Protein 1PYI (pdb70)

Secondary structure (DSSP, 8-state):
-----HHHHHHT------SS--HHHHHTT---EEE-TTT--EEEHHHHHHHHHHHHHHHHHHHHTT------SS-SSTTS----TTT-/-----HHHHHHT------SSS-HHHHHHT----EE-TTT--EE-S-HHHHHHHHHHHHHHHHHHTT----

B-factor: mean 29.54, std 13.74, range [2.02, 67.71]

Sequence (158 aa):
SRTACKRCRLKKIKCDQEFPSCKRCAKLEVPCVSLDPATGKDVPRSYVFFLEDRLAVMMRVLKEYGVDPTKIRGNIPATSDDEPFDLKSRTACKRCRLKKIKCDQEFPSCKRCAKLEVPCVSLDPATGKDVPRSYVFFLEDRLAVMMRVLKEYGVDPT

Structure (mmCIF, N/CA/C/O backbone):
data_1PYI
#
_entry.id   1PYI
#
_cell.length_a   53.800
_cell.length_b   92.600
_cell.length_c   174.700
_cell.angle_alpha   90.00
_cell.angle_beta   90.00
_cell.angle_gamma   90.00
#
_symmetry.space_group_name_H-M   'I 2 2 2'
#
loop_
_entity.id
_entity.type
_entity.pdbx_description
1 polymer "DNA (5'-D(*TP*CP*GP*GP*CP*AP*AP*TP*TP*GP*CP*CP*GP*A)-3')"
2 polymer 'PROTEIN (PYRIMIDINE PATHWAY REGULATOR 1)'
3 non-polymer 'ZINC ION'
4 water water
#
loop_
_atom_site.group_PDB
_atom_site.id
_atom_site.type_symbol
_atom_site.label_atom_id
_atom_site.label_alt_id
_atom_site.label_comp_id
_atom_site.label_asym_id
_atom_site.label_entity_id
_atom_site.label_seq_id
_atom_site.pdbx_PDB_ins_code
_atom_site.Cartn_x
_atom_site.Cartn_y
_atom_site.Cartn_z
_atom_site.occupancy
_atom_site.B_iso_or_equiv
_atom_site.auth_seq_id
_atom_site.auth_comp_id
_atom_site.auth_asym_id
_atom_site.auth_atom_id
_atom_site.pdbx_PDB_model_num
ATOM 569 N N . SER C 2 3 ? 47.195 75.209 120.327 1.00 56.63 30 SER A N 1
ATOM 570 C CA . SER C 2 3 ? 46.108 75.446 119.391 1.00 56.46 30 SER A CA 1
ATOM 571 C C . SER C 2 3 ? 44.834 76.011 120.035 1.00 56.36 30 SER A C 1
ATOM 572 O O . SER C 2 3 ? 44.404 75.462 121.040 1.00 58.46 30 SER A O 1
ATOM 575 N N . ARG C 2 4 ? 44.208 77.081 119.490 1.00 54.69 31 ARG A N 1
ATOM 576 C CA . ARG C 2 4 ? 42.882 77.522 119.961 1.00 53.30 31 ARG A CA 1
ATOM 577 C C . ARG C 2 4 ? 41.857 76.842 119.032 1.00 50.28 31 ARG A C 1
ATOM 578 O O . ARG C 2 4 ? 40.636 77.038 119.103 1.00 49.17 31 ARG A O 1
ATOM 586 N N . THR C 2 5 ? 42.386 75.966 118.169 1.00 45.92 32 THR A N 1
ATOM 587 C CA . THR C 2 5 ? 41.568 75.157 117.282 1.00 43.55 32 THR A CA 1
ATOM 588 C C . THR C 2 5 ? 41.706 73.717 117.703 1.00 38.56 32 THR A C 1
ATOM 589 O O . THR C 2 5 ? 42.778 73.110 117.724 1.00 37.46 32 THR A O 1
ATOM 593 N N . ALA C 2 6 ? 40.581 73.163 117.989 1.00 32.32 33 ALA A N 1
ATOM 594 C CA . ALA C 2 6 ? 40.532 71.808 118.406 1.00 29.11 33 ALA A CA 1
ATOM 595 C C . ALA C 2 6 ? 39.133 71.462 118.033 1.00 28.28 33 ALA A C 1
ATOM 596 O O . ALA C 2 6 ? 38.244 72.154 118.497 1.00 28.27 33 ALA A O 1
ATOM 598 N N . CYS C 2 7 ? 38.966 70.471 117.175 1.00 26.57 34 CYS A N 1
ATOM 599 C CA . CYS C 2 7 ? 37.714 70.047 116.585 1.00 25.83 34 CYS A CA 1
ATOM 600 C C . CYS C 2 7 ? 36.553 69.615 117.476 1.00 25.62 34 CYS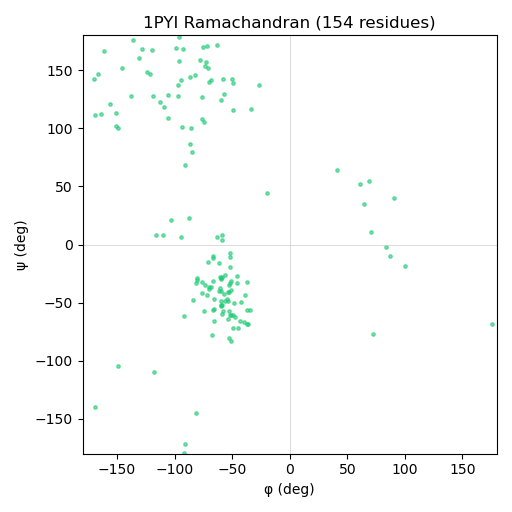 A C 1
ATOM 601 O O . CYS C 2 7 ? 36.716 68.899 118.450 1.00 26.09 34 CYS A O 1
ATOM 604 N N . LYS C 2 8 ? 35.346 69.970 117.069 1.00 25.83 35 LYS A N 1
ATOM 605 C CA . LYS C 2 8 ? 34.162 69.654 117.828 1.00 27.68 35 LYS A CA 1
ATOM 606 C C . LYS C 2 8 ? 34.203 68.315 118.490 1.00 27.60 35 LYS A C 1
ATOM 607 O O . LYS C 2 8 ? 33.683 68.182 119.581 1.00 27.77 35 LYS A O 1
ATOM 613 N N . ARG C 2 9 ? 34.881 67.365 117.854 1.00 29.18 36 ARG A N 1
ATOM 614 C CA . ARG C 2 9 ? 35.012 66.023 118.428 1.00 30.93 36 ARG A CA 1
ATOM 615 C C . ARG C 2 9 ? 35.858 66.115 119.667 1.00 28.97 36 ARG A C 1
ATOM 616 O O . ARG C 2 9 ? 35.422 66.065 120.823 1.00 27.97 36 ARG A O 1
ATOM 624 N N . CYS C 2 10 ? 37.113 66.217 119.332 1.00 26.80 37 CYS A N 1
ATOM 625 C CA . CYS C 2 10 ? 38.135 66.308 120.321 1.00 27.38 37 CYS A CA 1
ATOM 626 C C . CYS C 2 10 ? 37.727 67.069 121.588 1.00 26.56 37 CYS A C 1
ATOM 627 O O . CYS C 2 10 ? 37.803 66.506 122.677 1.00 27.45 37 CYS A O 1
ATOM 630 N N . ARG C 2 11 ? 37.277 68.311 121.473 1.00 25.66 38 ARG A N 1
ATOM 631 C CA . ARG C 2 11 ? 36.898 69.053 122.661 1.00 26.44 38 ARG A CA 1
ATOM 632 C C . ARG C 2 11 ? 35.980 68.167 123.518 1.00 25.29 38 ARG A C 1
ATOM 633 O O . ARG C 2 11 ? 36.244 67.877 124.686 1.00 27.10 38 ARG A O 1
ATOM 641 N N . LEU C 2 12 ? 34.965 67.609 122.878 1.00 21.66 39 LEU A N 1
ATOM 642 C CA . LEU C 2 12 ? 33.985 66.796 123.549 1.00 18.73 39 LEU A CA 1
ATOM 643 C C . LEU C 2 12 ? 34.603 65.705 124.395 1.00 18.40 39 LEU A C 1
ATOM 644 O O . LEU C 2 12 ? 34.425 65.646 125.617 1.00 17.49 39 LEU A O 1
ATOM 649 N N . LYS C 2 13 ? 35.332 64.857 123.683 1.00 18.23 40 LYS A N 1
ATOM 650 C CA . LYS C 2 13 ? 36.071 63.732 124.221 1.00 18.93 40 LYS A CA 1
ATOM 651 C C . LYS C 2 13 ? 37.083 64.269 125.183 1.00 15.30 40 LYS A C 1
ATOM 652 O O . LYS C 2 13 ? 37.577 63.578 126.051 1.00 13.99 40 LYS A O 1
ATOM 658 N N . LYS C 2 14 ? 37.463 65.486 124.888 1.00 11.39 41 LYS A N 1
ATOM 659 C CA . LYS C 2 14 ? 38.490 66.118 125.644 1.00 12.63 41 LYS A CA 1
ATOM 660 C C . LYS C 2 14 ? 39.817 65.440 125.378 1.00 14.27 41 LYS A C 1
ATOM 661 O O . LYS C 2 14 ? 40.438 65.036 126.336 1.00 17.38 41 LYS A O 1
ATOM 667 N N . ILE C 2 15 ? 40.268 65.311 124.132 1.00 15.95 42 ILE A N 1
ATOM 668 C CA . ILE C 2 15 ? 41.503 64.601 123.787 1.00 19.55 42 ILE A CA 1
ATOM 669 C C . ILE C 2 15 ? 42.390 65.494 122.917 1.00 22.21 42 ILE A C 1
ATOM 670 O O . ILE C 2 15 ? 41.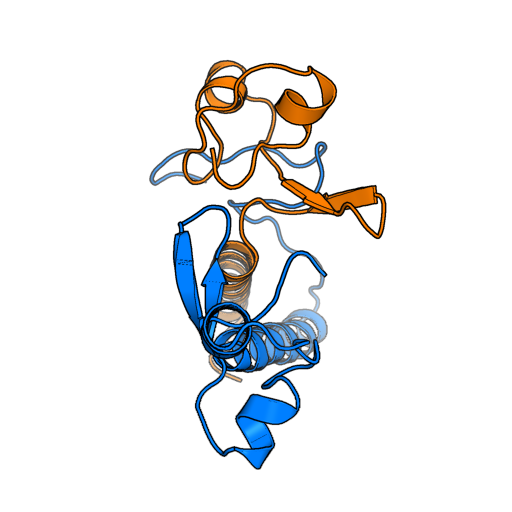898 66.522 122.533 1.00 22.52 42 ILE A O 1
ATOM 675 N N . LYS C 2 16 ? 43.668 65.266 122.610 1.00 27.01 43 LYS A N 1
ATOM 676 C CA . LYS C 2 16 ? 44.415 66.340 121.924 1.00 31.97 43 LYS A CA 1
ATOM 677 C C . LYS C 2 16 ? 44.443 66.530 120.415 1.00 33.69 43 LYS A C 1
ATOM 678 O O . LYS C 2 16 ? 45.461 66.277 119.772 1.00 36.57 43 LYS A O 1
ATOM 684 N N . CYS C 2 17 ? 43.456 67.250 119.905 1.00 34.06 44 CYS A N 1
ATOM 685 C CA . CYS C 2 17 ? 43.309 67.617 118.510 1.00 31.74 44 CYS A CA 1
ATOM 686 C C . CYS C 2 17 ? 44.532 67.897 117.645 1.00 33.56 44 CYS A C 1
ATOM 687 O O . CYS C 2 17 ? 45.202 68.915 117.776 1.00 33.03 44 CYS A O 1
ATOM 690 N N . ASP C 2 18 ? 44.681 67.047 116.635 1.00 37.18 45 ASP A N 1
ATOM 691 C CA . ASP C 2 18 ? 45.824 66.998 115.741 1.00 40.61 45 ASP A CA 1
ATOM 692 C C . ASP C 2 18 ? 45.811 67.802 114.465 1.00 40.53 45 ASP A C 1
ATOM 693 O O . ASP C 2 18 ? 45.895 67.167 113.412 1.00 38.53 45 ASP A O 1
ATOM 698 N N . GLN C 2 19 ? 45.868 69.142 114.671 1.00 41.15 46 GLN A N 1
ATOM 699 C CA . GLN C 2 19 ? 45.875 70.351 113.815 1.00 42.19 46 GLN A CA 1
ATOM 700 C C . GLN C 2 19 ? 46.247 70.293 112.341 1.00 43.11 46 GLN A C 1
ATOM 701 O O . GLN C 2 19 ? 46.889 71.193 111.805 1.00 43.39 46 GLN A O 1
ATOM 707 N N . GLU C 2 20 ? 45.749 69.326 111.624 1.00 43.19 47 GLU A N 1
ATOM 708 C CA . GLU C 2 20 ? 46.122 69.283 110.253 1.00 43.40 47 GLU A CA 1
ATOM 709 C C . GLU C 2 20 ? 44.906 69.404 109.386 1.00 41.74 47 GLU A C 1
ATOM 710 O O . GLU C 2 20 ? 43.810 69.296 109.904 1.00 40.19 47 GLU A O 1
ATOM 716 N N . PHE C 2 21 ? 45.088 69.646 108.090 1.00 40.39 48 PHE A N 1
ATOM 717 C CA . PHE C 2 21 ? 43.944 69.740 107.193 1.00 38.61 48 PHE A CA 1
ATOM 718 C C . PHE C 2 21 ? 44.085 68.700 106.091 1.00 37.13 48 PHE A C 1
ATOM 719 O O . PHE C 2 21 ? 45.211 68.328 105.752 1.00 39.03 48 PHE A O 1
ATOM 727 N N . PRO C 2 22 ? 42.989 68.133 105.585 1.00 34.41 49 PRO A N 1
ATOM 728 C CA . PRO C 2 22 ? 41.623 68.466 105.900 1.00 32.04 49 PRO A CA 1
ATOM 729 C C . PRO C 2 22 ? 41.090 67.715 107.090 1.00 29.65 49 PRO A C 1
ATOM 730 O O . PRO C 2 22 ? 39.897 67.507 107.178 1.00 27.61 49 PRO A O 1
ATOM 734 N N . SER C 2 23 ? 41.944 67.238 107.964 1.00 29.69 50 SER A N 1
ATOM 735 C CA . SER C 2 23 ? 41.447 66.547 109.134 1.00 31.59 50 SER A CA 1
ATOM 736 C C . SER C 2 23 ? 42.507 66.341 110.184 1.00 33.35 50 SER A C 1
ATOM 737 O O . SER C 2 23 ? 43.678 66.157 109.853 1.00 33.38 50 SER A O 1
ATOM 740 N N . CYS C 2 24 ? 42.069 66.382 111.447 1.00 35.27 51 CYS A N 1
ATOM 741 C CA . CYS C 2 24 ? 42.945 66.110 112.572 1.00 37.19 51 CYS A CA 1
ATOM 742 C C . CYS C 2 24 ? 42.995 64.619 112.697 1.00 41.34 51 CYS A C 1
ATOM 743 O O . CYS C 2 24 ? 42.008 63.923 112.445 1.00 41.47 51 CYS A O 1
ATOM 746 N N . LYS C 2 25 ? 44.167 64.179 113.101 1.00 45.98 52 LYS A N 1
ATOM 747 C CA . LYS C 2 25 ? 44.471 62.780 113.235 1.00 49.71 52 LYS A CA 1
ATOM 748 C C . LYS C 2 25 ? 43.433 61.798 113.734 1.00 48.95 52 LYS A C 1
ATOM 749 O O . LYS C 2 25 ? 43.119 60.808 113.064 1.00 49.88 52 LYS A O 1
ATOM 755 N N . ARG C 2 26 ? 42.901 62.049 114.903 1.00 47.38 53 ARG A N 1
ATOM 756 C CA . ARG C 2 26 ? 41.908 61.116 115.371 1.00 48.41 53 ARG A CA 1
ATOM 757 C C . ARG C 2 26 ? 40.713 60.992 114.432 1.00 46.87 53 ARG A C 1
ATOM 758 O O . ARG C 2 26 ? 40.360 59.898 114.019 1.00 45.72 53 ARG A O 1
ATOM 766 N N . CYS C 2 27 ? 40.113 62.135 114.083 1.00 45.70 54 CYS A N 1
ATOM 767 C CA . CYS C 2 27 ? 38.926 62.222 113.243 1.00 42.71 54 CYS A CA 1
ATOM 768 C C . CYS C 2 27 ? 39.006 61.272 112.074 1.00 43.37 54 CYS A C 1
ATOM 769 O O . CYS C 2 27 ? 38.122 60.434 111.857 1.00 44.06 54 CYS A O 1
ATOM 772 N N . ALA C 2 28 ? 40.155 61.378 111.422 1.00 43.35 55 ALA A N 1
ATOM 773 C CA . ALA C 2 28 ? 40.556 60.544 110.314 1.00 43.74 55 ALA A CA 1
ATOM 774 C C . ALA C 2 28 ? 40.362 59.082 110.638 1.00 43.81 55 ALA A C 1
ATOM 775 O O . ALA C 2 28 ? 39.538 58.405 110.023 1.00 41.07 55 ALA A O 1
ATOM 777 N N . LYS C 2 29 ? 41.257 58.628 111.531 1.00 44.40 56 LYS A N 1
ATOM 778 C CA . LYS C 2 29 ? 41.314 57.249 111.986 1.00 44.80 56 LYS A CA 1
ATOM 779 C C . LYS C 2 29 ? 39.962 56.871 112.472 1.00 43.65 56 LYS A C 1
ATOM 780 O O . LYS C 2 29 ? 39.304 56.068 111.854 1.00 45.42 56 LYS A O 1
ATOM 786 N N . LEU C 2 30 ? 39.516 57.523 113.515 1.00 43.13 57 LEU A N 1
ATOM 787 C CA . LEU C 2 30 ? 38.185 57.247 113.959 1.00 43.76 57 LEU A CA 1
ATOM 788 C C . LEU C 2 30 ? 37.201 57.359 112.798 1.00 44.84 57 LEU A C 1
ATOM 789 O O . LEU C 2 30 ? 36.093 56.897 112.989 1.00 45.21 57 LEU A O 1
ATOM 794 N N . GLU C 2 31 ? 37.638 57.901 111.616 1.00 47.41 58 GLU A N 1
ATOM 795 C CA . GLU C 2 31 ? 36.969 57.972 110.284 1.00 51.26 58 GLU A CA 1
ATOM 796 C C . GLU C 2 31 ? 36.038 59.143 109.972 1.00 51.13 58 GLU A C 1
ATOM 797 O O . GLU C 2 31 ? 35.578 59.358 108.845 1.00 51.30 58 GLU A O 1
ATOM 803 N N . VAL C 2 32 ? 35.738 59.901 110.994 1.00 49.94 59 VAL A N 1
ATOM 804 C CA . VAL C 2 32 ? 34.761 60.958 110.947 1.00 49.48 59 VAL A CA 1
ATOM 805 C C . VAL C 2 32 ? 35.106 62.289 110.236 1.00 48.68 59 VAL A C 1
ATOM 806 O O . VAL C 2 32 ? 36.259 62.567 109.854 1.00 49.29 59 VAL A O 1
ATOM 810 N N . PRO C 2 33 ? 34.049 63.119 110.063 1.00 46.20 60 PRO A N 1
ATOM 811 C CA . PRO C 2 33 ? 34.137 64.485 109.561 1.00 43.40 60 PRO A CA 1
ATOM 812 C C . PRO C 2 33 ? 34.656 65.387 110.680 1.00 41.18 60 PRO A C 1
ATOM 813 O O . PRO C 2 33 ? 34.069 65.404 111.777 1.00 42.14 60 PRO A O 1
ATOM 817 N N . CYS C 2 34 ? 35.735 66.127 110.349 1.00 37.74 61 CYS A N 1
ATOM 818 C CA . CYS C 2 34 ? 36.481 67.062 111.196 1.00 35.89 61 CYS A CA 1
ATOM 819 C C . CYS C 2 34 ? 36.010 68.497 111.059 1.00 35.18 61 CYS A C 1
ATOM 820 O O . CYS C 2 34 ? 36.371 69.268 110.162 1.00 35.26 61 CYS A O 1
ATOM 823 N N . VAL C 2 35 ? 35.231 68.862 112.047 1.00 34.31 62 VAL A N 1
ATOM 824 C CA . VAL C 2 35 ? 34.599 70.132 111.993 1.00 34.03 62 VAL A CA 1
ATOM 825 C C . VAL C 2 35 ? 34.976 71.062 113.116 1.00 32.83 62 VAL A C 1
ATOM 826 O O . VAL C 2 35 ? 34.916 70.698 114.283 1.00 32.98 62 VAL A O 1
ATOM 830 N N . SER C 2 36 ? 35.388 72.261 112.727 1.00 31.48 63 SER A N 1
ATOM 831 C CA . SER C 2 36 ? 35.818 73.277 113.662 1.00 29.78 63 SER A CA 1
ATOM 832 C C . SER C 2 36 ? 34.717 74.278 113.990 1.00 28.64 63 SER A C 1
ATOM 833 O O . SER C 2 36 ? 33.953 74.730 113.158 1.00 28.85 63 SER A O 1
ATOM 836 N N . LEU C 2 37 ? 34.574 74.633 115.237 1.00 28.68 64 LEU A N 1
ATOM 837 C CA . LEU C 2 37 ? 33.567 75.601 115.581 1.00 28.40 64 LEU A CA 1
ATOM 838 C C . LEU C 2 37 ? 34.191 76.957 115.390 1.00 29.43 64 LEU A C 1
ATOM 839 O O . LEU C 2 37 ? 34.936 77.287 116.284 1.00 30.56 64 LEU A O 1
ATOM 844 N N . ASP C 2 38 ? 33.951 77.701 114.292 1.00 30.33 65 ASP A N 1
ATOM 845 C CA . ASP C 2 38 ? 34.498 79.045 114.020 1.00 29.19 65 ASP A CA 1
ATOM 846 C C . ASP C 2 38 ? 34.328 80.017 115.176 1.00 28.75 65 ASP A C 1
ATOM 847 O O . ASP C 2 38 ? 33.213 80.436 115.459 1.00 30.94 65 ASP A O 1
ATOM 852 N N . PRO C 2 39 ? 35.439 80.474 115.751 1.00 26.80 66 PRO A N 1
ATOM 853 C CA . PRO C 2 39 ? 35.455 81.390 116.877 1.00 24.14 66 PRO A CA 1
ATOM 854 C C . PRO C 2 39 ? 34.486 82.548 116.713 1.00 22.31 66 PRO A C 1
ATOM 855 O O . PRO C 2 39 ? 33.469 82.544 117.408 1.00 22.04 66 PRO A O 1
ATOM 859 N N . ALA C 2 40 ? 34.791 83.506 115.794 1.00 17.53 67 ALA A N 1
ATOM 860 C CA . ALA C 2 40 ? 33.926 84.656 115.578 1.00 13.17 67 ALA A CA 1
ATOM 861 C C . ALA C 2 40 ? 32.500 84.229 115.351 1.00 13.30 67 ALA A C 1
ATOM 862 O O . ALA C 2 40 ? 31.716 84.174 116.295 1.00 15.19 67 ALA A O 1
ATOM 864 N N . THR C 2 41 ? 32.183 83.860 114.101 1.00 12.28 68 THR A N 1
ATOM 865 C CA . THR C 2 41 ? 30.825 83.534 113.703 1.00 10.88 68 THR A CA 1
ATOM 866 C C . THR C 2 41 ? 30.163 82.530 114.564 1.00 15.06 68 THR A C 1
ATOM 867 O O . THR C 2 41 ? 28.955 82.347 114.449 1.00 16.73 68 THR A O 1
ATOM 871 N N . GLY C 2 42 ? 30.960 81.786 115.299 1.00 17.91 69 GLY A N 1
ATOM 872 C CA . GLY C 2 42 ? 30.418 80.709 116.095 1.00 22.27 69 GLY A CA 1
ATOM 873 C C . GLY C 2 42 ? 29.920 79.522 115.265 1.00 24.19 69 GLY A C 1
ATOM 874 O O . GLY C 2 42 ? 29.321 78.599 115.787 1.00 26.63 69 GLY A O 1
ATOM 875 N N . LYS C 2 43 ? 30.181 79.439 113.980 1.00 27.15 70 LYS A N 1
ATOM 876 C CA . LYS C 2 43 ? 29.564 78.316 113.304 1.00 31.03 70 LYS A CA 1
ATOM 877 C C . LYS C 2 43 ? 30.366 77.048 113.022 1.00 30.50 70 LYS A C 1
ATOM 878 O O . LYS C 2 43 ? 31.585 76.956 113.119 1.00 31.19 70 LYS A O 1
ATOM 884 N N . ASP C 2 44 ? 29.687 76.004 112.616 1.00 27.60 71 ASP A N 1
ATOM 885 C CA . ASP C 2 44 ? 30.500 74.867 112.310 1.00 26.34 71 ASP A CA 1
ATOM 886 C C . ASP C 2 44 ? 31.266 75.146 111.031 1.00 24.66 71 ASP A C 1
ATOM 887 O O . ASP C 2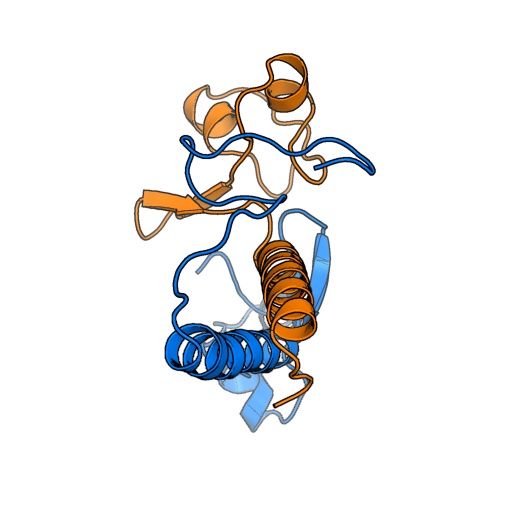 44 ? 30.788 75.873 110.194 1.00 24.37 71 ASP A O 1
ATOM 892 N N . VAL C 2 45 ? 32.436 74.546 110.854 1.00 24.98 72 VAL A N 1
ATOM 893 C CA . VAL C 2 45 ? 33.270 74.648 109.653 1.00 23.70 72 VAL A CA 1
ATOM 894 C C . VAL C 2 45 ? 34.056 73.357 109.453 1.00 22.41 72 VAL A C 1
ATOM 895 O O . VAL C 2 45 ? 35.074 73.111 110.080 1.00 23.13 72 VAL A O 1
ATOM 899 N N . PRO C 2 46 ? 33.611 72.507 108.583 1.00 20.66 73 PRO A N 1
ATOM 900 C CA . PRO C 2 46 ? 34.390 71.339 108.296 1.00 20.22 73 PRO A CA 1
ATOM 901 C C . PRO C 2 46 ? 35.738 71.800 107.778 1.00 20.27 73 PRO A C 1
ATOM 902 O O . PRO C 2 46 ? 35.807 72.661 106.905 1.00 20.55 73 PRO A O 1
ATOM 906 N N . ARG C 2 47 ? 36.806 71.348 108.425 1.00 21.49 74 ARG A N 1
ATOM 907 C CA . ARG C 2 47 ? 38.174 71.742 108.129 1.00 23.59 74 ARG A CA 1
ATOM 908 C C . ARG C 2 47 ? 38.608 71.517 106.698 1.00 25.62 74 ARG A C 1
ATOM 909 O O . ARG C 2 47 ? 39.609 72.036 106.202 1.00 25.79 74 ARG A O 1
ATOM 9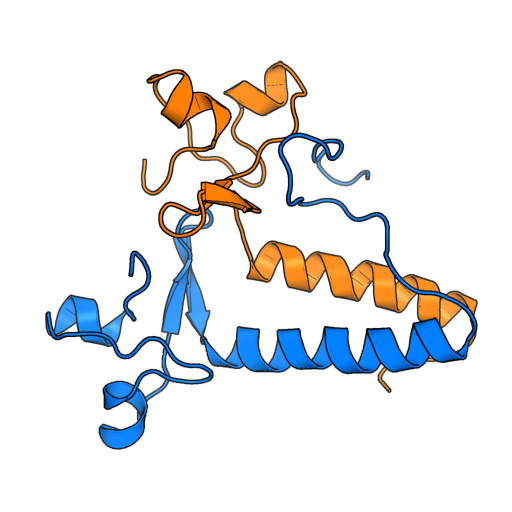17 N N . SER C 2 48 ? 37.954 70.563 106.091 1.00 27.88 75 SER A N 1
ATOM 918 C CA . SER C 2 48 ? 38.202 70.210 104.717 1.00 29.05 75 SER A CA 1
ATOM 919 C C . SER C 2 48 ? 37.657 71.318 103.813 1.00 30.06 75 SER A C 1
ATOM 920 O O . SER C 2 48 ? 38.288 71.702 102.809 1.00 32.08 75 SER A O 1
ATOM 923 N N . TYR C 2 49 ? 36.436 71.786 104.162 1.00 27.61 76 TYR A N 1
ATOM 924 C CA . TYR C 2 49 ? 35.743 72.827 103.427 1.00 23.16 76 TYR A CA 1
ATOM 925 C C . TYR C 2 49 ? 36.674 73.974 103.265 1.00 21.13 76 TYR A C 1
ATOM 926 O O . TYR C 2 49 ? 36.737 74.581 102.203 1.00 20.65 76 TYR A O 1
ATOM 935 N N . VAL C 2 50 ? 37.425 74.203 104.331 1.00 19.73 77 VAL A N 1
ATOM 936 C CA . VAL C 2 50 ? 38.493 75.178 104.261 1.00 22.18 77 VAL A CA 1
ATOM 937 C C . VAL C 2 50 ? 39.584 74.618 103.371 1.00 24.75 77 VAL A C 1
ATOM 938 O O . VAL C 2 50 ? 40.243 75.373 102.660 1.00 24.17 77 VAL A O 1
ATOM 942 N N . PHE C 2 51 ? 39.809 73.298 103.454 1.00 29.07 78 PHE A N 1
ATOM 943 C CA . PHE C 2 51 ? 40.878 72.729 102.660 1.00 32.84 78 PHE A CA 1
ATOM 944 C C . PHE C 2 51 ? 40.700 73.136 101.237 1.00 30.41 78 PHE A C 1
ATOM 945 O O . PHE C 2 51 ? 41.518 73.837 100.647 1.00 28.93 78 PHE A O 1
ATOM 953 N N . PHE C 2 52 ? 39.537 72.787 100.761 1.00 29.20 79 PHE A N 1
ATOM 954 C CA . PHE C 2 52 ? 39.291 72.998 99.365 1.00 29.77 79 PHE A CA 1
ATOM 955 C C . PHE C 2 52 ? 39.146 74.452 98.978 1.00 26.34 79 PHE A C 1
ATOM 956 O O . PHE C 2 52 ? 39.539 74.939 97.922 1.00 25.73 79 PHE A O 1
ATOM 964 N N . LEU C 2 53 ? 38.508 75.130 99.854 1.00 21.99 80 LEU A N 1
ATOM 965 C CA . LEU C 2 53 ? 38.370 76.505 99.621 1.00 18.33 80 LEU A CA 1
ATOM 966 C C . LEU C 2 53 ? 39.766 77.064 99.536 1.00 19.04 80 LEU A C 1
ATOM 967 O O . LEU C 2 53 ? 40.054 77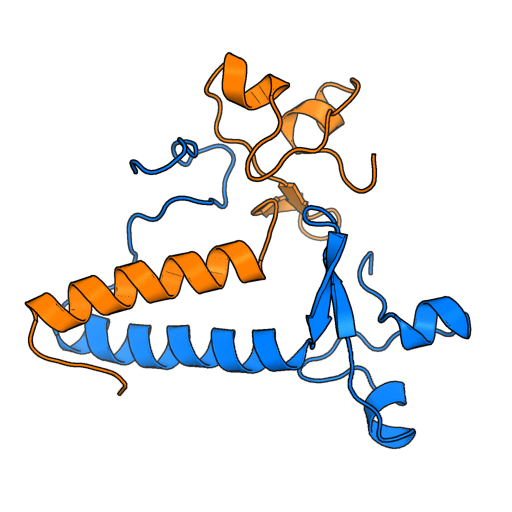.991 98.803 1.00 19.22 80 LEU A O 1
ATOM 972 N N . GLU C 2 54 ? 40.700 76.460 100.236 1.00 22.31 81 GLU A N 1
ATOM 973 C CA . GLU C 2 54 ? 42.000 77.068 100.084 1.00 26.85 81 GLU A CA 1
ATOM 974 C C . GLU C 2 54 ? 42.552 76.745 98.739 1.00 29.22 81 GLU A C 1
ATOM 975 O O . GLU C 2 54 ? 43.306 77.504 98.153 1.00 31.54 81 GLU A O 1
A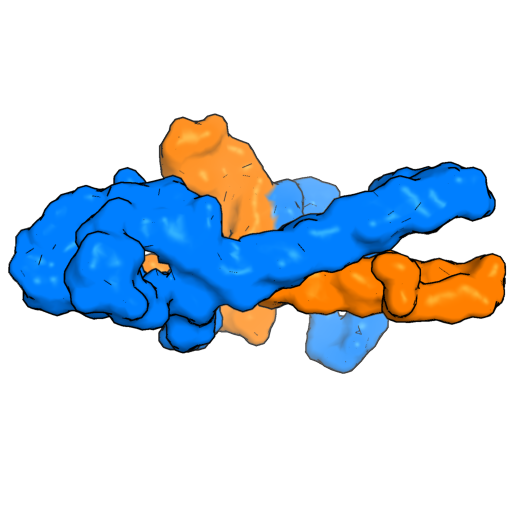TOM 981 N N . ASP C 2 55 ? 42.234 75.559 98.298 1.00 31.15 82 ASP A N 1
ATOM 982 C CA . ASP C 2 55 ? 42.749 75.126 97.034 1.00 33.26 82 ASP A CA 1
ATOM 983 C C . ASP C 2 55 ? 42.276 76.082 95.945 1.00 33.36 82 ASP A C 1
ATOM 984 O O . ASP C 2 55 ? 43.023 76.690 95.188 1.00 31.37 82 ASP A O 1
ATOM 989 N N . ARG C 2 56 ? 40.996 76.336 95.978 1.00 33.64 83 ARG A N 1
ATOM 990 C CA . ARG C 2 56 ? 40.393 77.258 95.067 1.00 34.09 83 ARG A CA 1
ATOM 991 C C . ARG C 2 56 ? 41.069 78.626 94.983 1.00 31.24 83 ARG A C 1
ATOM 992 O O . ARG C 2 56 ? 41.064 79.247 93.926 1.00 29.01 83 ARG A O 1
ATOM 1000 N N . LEU C 2 57 ? 41.673 79.130 96.055 1.00 30.59 84 LEU A N 1
ATOM 1001 C CA . LEU C 2 57 ? 42.388 80.384 95.834 1.00 31.87 84 LEU A CA 1
ATOM 1002 C C . LEU C 2 57 ? 43.533 79.952 94.951 1.00 32.08 84 LEU A C 1
ATOM 1003 O O . LEU C 2 57 ? 44.019 80.652 94.079 1.00 33.91 84 LEU A O 1
ATOM 1008 N N . ALA C 2 58 ? 44.013 78.771 95.235 1.00 32.01 85 ALA A N 1
ATOM 1009 C CA . ALA C 2 58 ? 45.224 78.368 94.584 1.00 34.73 85 ALA A CA 1
ATOM 1010 C C . ALA C 2 58 ? 45.175 78.398 93.072 1.00 35.21 85 ALA A C 1
ATOM 1011 O O . ALA C 2 58 ? 46.039 78.957 92.367 1.00 33.77 85 ALA A O 1
ATOM 1013 N N . VAL C 2 59 ? 44.094 77.794 92.626 1.00 35.39 86 VAL A N 1
ATOM 1014 C CA . VAL C 2 59 ? 43.873 77.748 91.227 1.00 35.95 86 VAL A CA 1
ATOM 1015 C C . VAL C 2 59 ? 43.797 79.158 90.749 1.00 35.66 86 VAL A C 1
ATOM 1016 O O . VAL C 2 59 ? 44.478 79.557 89.809 1.00 37.29 86 VAL A O 1
ATOM 1020 N N . MET C 2 60 ? 42.908 79.865 91.436 1.00 34.70 87 MET A N 1
ATOM 1021 C CA . MET C 2 60 ? 42.592 81.234 91.125 1.00 33.83 87 MET A CA 1
ATOM 1022 C C . MET C 2 60 ? 43.798 82.114 91.026 1.00 35.10 87 MET A C 1
ATOM 1023 O O . MET C 2 60 ? 43.795 83.088 90.291 1.00 34.74 87 MET A O 1
ATOM 1028 N N . MET C 2 61 ? 44.792 81.796 91.826 1.00 37.80 88 MET A N 1
ATOM 1029 C CA . MET C 2 61 ? 45.969 82.615 91.832 1.00 42.26 88 MET A CA 1
ATOM 1030 C C . MET C 2 61 ? 46.881 82.266 90.674 1.00 44.05 88 MET A C 1
ATOM 1031 O O . MET C 2 61 ? 47.597 83.130 90.160 1.00 44.69 88 MET A O 1
ATOM 1036 N N . ARG C 2 62 ? 46.861 80.992 90.253 1.00 44.92 89 ARG A N 1
ATOM 1037 C CA . ARG C 2 62 ? 47.674 80.641 89.101 1.00 43.59 89 ARG A CA 1
ATOM 1038 C C . ARG C 2 62 ? 47.012 81.416 88.000 1.00 39.55 89 ARG A C 1
ATOM 1039 O O . ARG C 2 62 ? 47.510 82.455 87.596 1.00 40.61 89 ARG A O 1
ATOM 1047 N N . VAL C 2 63 ? 45.786 81.027 87.701 1.00 34.21 90 VAL A N 1
ATOM 1048 C CA . VAL C 2 63 ? 45.008 81.648 86.651 1.00 31.65 90 VAL A CA 1
ATOM 1049 C C . VAL C 2 63 ? 45.163 83.160 86.477 1.00 32.26 90 VAL A C 1
ATOM 1050 O O . VAL C 2 63 ? 45.728 83.647 85.507 1.00 31.73 90 VAL A O 1
ATOM 1054 N N . LEU C 2 64 ? 44.686 83.910 87.450 1.00 33.64 91 LEU A N 1
ATOM 1055 C CA . LEU C 2 64 ? 44.648 85.364 87.448 1.00 34.01 91 LEU A CA 1
ATOM 1056 C C . LEU C 2 64 ? 46.020 86.002 87.362 1.00 36.02 91 LEU A C 1
ATOM 1057 O O . LEU C 2 64 ? 46.178 87.188 87.078 1.00 32.72 91 LEU A O 1
ATOM 1062 N N . LYS C 2 65 ? 47.011 85.170 87.642 1.00 41.19 92 LYS A N 1
ATOM 1063 C CA . LYS C 2 65 ? 48.403 85.581 87.609 1.00 46.69 92 LYS A CA 1
ATOM 1064 C C . LYS C 2 65 ? 48.867 85.462 86.166 1.00 46.97 92 LYS A C 1
ATOM 1065 O O . LYS C 2 65 ? 49.424 86.417 85.600 1.00 45.66 92 LYS A O 1
ATOM 1071 N N . GLU C 2 66 ? 48.537 84.282 85.597 1.00 47.61 93 GLU A N 1
ATOM 1072 C CA . GLU C 2 66 ? 48.765 83.964 84.198 1.00 48.65 93 GLU A CA 1
ATOM 1073 C C . GLU C 2 66 ? 48.248 85.168 83.410 1.00 48.18 93 GLU A C 1
ATOM 1074 O O . GLU C 2 66 ? 49.000 85.875 82.748 1.00 49.58 93 GLU A O 1
ATOM 1080 N N . TYR C 2 67 ? 46.945 85.443 83.517 1.00 45.91 94 TYR A N 1
ATOM 1081 C CA . TYR C 2 67 ? 46.378 86.534 82.757 1.00 44.28 94 TYR A CA 1
ATOM 1082 C C . TYR C 2 67 ? 46.990 87.859 83.027 1.00 43.26 94 TYR A C 1
ATOM 1083 O O . TYR C 2 67 ? 46.433 88.867 82.606 1.00 43.65 94 TYR A O 1
ATOM 1092 N N . GLY C 2 68 ? 48.015 87.869 83.847 1.00 42.42 95 GLY A N 1
ATOM 1093 C CA . GLY C 2 68 ? 48.642 89.120 84.154 1.00 43.16 95 GLY A CA 1
ATOM 1094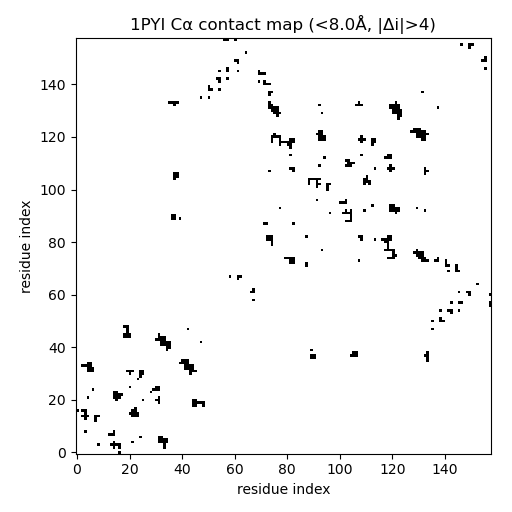 C C . GLY C 2 68 ? 48.108 89.866 85.362 1.00 44.14 95 GLY A C 1
ATOM 1095 O O . GLY C 2 68 ? 48.086 91.093 85.249 1.00 44.28 95 GLY A O 1
ATOM 1096 N N . VAL C 2 69 ? 47.772 89.141 86.485 1.00 44.66 96 VAL A N 1
ATOM 1097 C CA . VAL C 2 69 ? 47.305 89.646 87.820 1.00 45.52 96 VAL A CA 1
ATOM 1098 C C . VAL C 2 69 ? 47.978 88.934 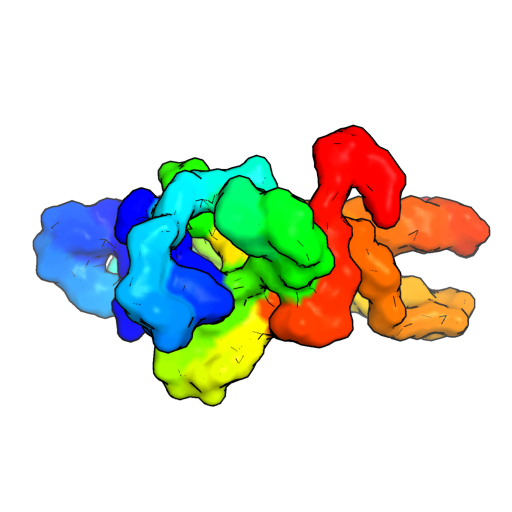89.048 1.00 45.82 96 VAL A C 1
ATOM 1099 O O . VAL C 2 69 ? 48.743 88.015 88.771 1.00 47.13 96 VAL A O 1
ATOM 1103 N N . ASP C 2 70 ? 47.750 89.315 90.371 1.00 44.83 97 ASP A N 1
ATOM 1104 C CA . ASP C 2 70 ? 48.343 88.746 91.647 1.00 41.69 97 ASP A CA 1
ATOM 1105 C C . ASP C 2 70 ? 47.442 88.803 92.913 1.00 40.29 97 ASP A C 1
ATOM 1106 O O . ASP C 2 70 ? 46.638 87.888 93.015 1.00 36.80 97 ASP A O 1
ATOM 1111 N N . PRO C 2 71 ? 47.705 89.757 93.910 1.00 42.01 98 PRO A N 1
ATOM 1112 C CA . PRO C 2 71 ? 46.961 90.284 95.111 1.00 42.16 98 PRO A CA 1
ATOM 1113 C C . PRO C 2 71 ? 45.759 91.294 95.066 1.00 41.28 98 PRO A C 1
ATOM 1114 O O . PRO C 2 71 ? 45.918 92.532 95.010 1.00 41.89 98 PRO A O 1
ATOM 1118 N N . THR C 2 72 ? 44.544 90.770 95.355 1.00 38.57 99 THR A N 1
ATOM 1119 C CA . THR C 2 72 ? 43.255 91.493 95.318 1.00 35.78 99 THR A CA 1
ATOM 1120 C C . THR C 2 72 ? 42.650 92.318 96.502 1.00 34.23 99 THR A C 1
ATOM 1121 O O . THR C 2 72 ? 42.665 91.991 97.693 1.00 32.36 99 THR A O 1
ATOM 1125 N N . LYS C 2 73 ? 41.990 93.420 96.170 1.00 33.48 100 LYS A N 1
ATOM 1126 C CA . LYS C 2 73 ? 41.251 94.187 97.163 1.00 33.25 100 LYS A CA 1
ATOM 1127 C C . LYS C 2 73 ? 40.062 93.315 97.599 1.00 31.91 100 LYS A C 1
ATOM 1128 O O . LYS C 2 73 ? 39.478 92.677 96.729 1.00 31.74 100 LYS A O 1
ATOM 1134 N N . ILE C 2 74 ? 39.663 93.296 98.890 1.00 29.03 101 ILE A N 1
ATOM 1135 C CA . ILE C 2 74 ? 38.602 92.416 99.426 1.00 25.96 101 ILE A CA 1
ATOM 1136 C C . ILE C 2 74 ? 37.261 92.927 100.067 1.00 22.69 101 ILE A C 1
ATOM 1137 O O . ILE C 2 74 ? 36.343 93.351 99.377 1.00 22.04 101 ILE A O 1
ATOM 1142 N N . ARG C 2 75 ? 37.092 92.771 101.390 1.00 19.79 102 ARG A N 1
ATOM 1143 C CA . ARG C 2 75 ? 35.943 93.122 102.209 1.00 19.09 102 ARG A CA 1
ATOM 1144 C C . ARG C 2 75 ? 36.098 92.683 103.687 1.00 17.47 102 ARG A C 1
ATOM 1145 O O . ARG C 2 75 ? 36.337 93.503 104.548 1.00 15.03 102 ARG A O 1
ATOM 1153 N N . GLY C 2 76 ? 36.109 91.399 104.061 1.00 16.69 103 GLY A N 1
ATOM 1154 C CA . GLY C 2 76 ? 36.502 91.057 105.422 1.00 13.96 103 GLY A CA 1
ATOM 1155 C C . GLY C 2 76 ? 38.030 91.312 105.427 1.00 16.03 103 GLY A C 1
ATOM 1156 O O . GLY C 2 76 ? 38.592 91.575 104.377 1.00 17.22 103 GLY A O 1
ATOM 1157 N N . ASN C 2 77 ? 38.818 91.303 106.500 1.00 16.24 104 ASN A N 1
ATOM 1158 C CA . ASN C 2 77 ? 40.214 91.595 106.179 1.00 16.60 104 ASN A CA 1
ATOM 1159 C C . ASN C 2 77 ? 41.219 91.183 107.236 1.00 19.31 104 ASN A C 1
ATOM 1160 O O . ASN C 2 77 ? 40.809 90.935 108.364 1.00 19.82 104 ASN A O 1
ATOM 1165 N N . ILE C 2 78 ? 42.510 91.191 106.846 1.00 21.68 105 ILE A N 1
ATOM 1166 C CA . ILE C 2 78 ? 43.687 90.665 107.547 1.00 26.96 105 ILE A CA 1
ATOM 1167 C C . ILE C 2 78 ? 44.548 91.518 108.502 1.00 27.02 105 ILE A C 1
ATOM 1168 O O . ILE C 2 78 ? 44.727 91.135 109.664 1.00 28.52 105 ILE A O 1
ATOM 1173 N N . PRO C 2 79 ? 45.191 92.599 108.041 1.00 25.77 106 PRO A N 1
ATOM 1174 C CA . PRO C 2 79 ? 45.961 93.387 108.986 1.00 24.60 106 PRO A CA 1
ATOM 1175 C C . PRO C 2 79 ? 45.228 94.615 109.561 1.00 22.72 106 PRO A C 1
ATOM 1176 O O . PRO C 2 79 ? 44.314 95.183 108.958 1.00 21.80 106 PRO A O 1
ATOM 1180 N N . ALA C 2 80 ? 45.682 95.102 110.722 1.00 20.34 107 ALA A N 1
ATOM 1181 C CA . ALA C 2 80 ? 45.092 96.294 111.316 1.00 18.89 107 ALA A CA 1
ATOM 1182 C C . ALA C 2 80 ? 45.295 97.491 110.406 1.00 18.50 107 ALA A C 1
ATOM 1183 O O . ALA C 2 80 ? 45.031 98.626 110.803 1.00 19.64 107 ALA A O 1
ATOM 1185 N N . THR C 2 81 ? 45.833 97.213 109.210 1.00 17.63 108 THR A N 1
ATOM 1186 C CA . THR C 2 81 ? 46.169 98.191 108.195 1.00 15.71 108 THR A CA 1
ATOM 1187 C C . THR C 2 81 ? 45.354 98.020 106.924 1.00 14.79 108 THR A C 1
ATOM 1188 O O . THR C 2 81 ? 45.666 98.691 105.962 1.00 14.33 108 THR A O 1
ATOM 1192 N N . SER C 2 82 ? 44.322 97.159 106.829 1.00 15.57 109 SER A N 1
ATOM 1193 C CA . SER C 2 82 ? 43.545 97.240 105.588 1.00 17.24 109 SER A CA 1
ATOM 1194 C C . SER C 2 82 ? 42.447 98.235 105.902 1.00 20.22 109 SER A C 1
ATOM 1195 O O . SER C 2 82 ? 42.486 98.835 106.978 1.00 18.72 109 SER A O 1
ATOM 1198 N N . ASP C 2 83 ? 41.457 98.402 105.017 1.00 25.06 110 ASP A N 1
ATOM 1199 C CA . ASP C 2 83 ? 40.320 99.309 105.272 1.00 28.10 110 ASP A CA 1
ATOM 1200 C C . ASP C 2 83 ? 39.211 98.437 105.911 1.00 28.42 110 ASP A C 1
ATOM 1201 O O . ASP C 2 83 ? 39.323 97.214 105.877 1.00 28.72 110 ASP A O 1
ATOM 1206 N N . ASP C 2 84 ? 38.115 98.941 106.482 1.00 28.22 111 ASP A N 1
ATOM 1207 C CA . ASP C 2 84 ? 37.153 98.027 107.128 1.00 30.98 111 ASP A CA 1
ATOM 1208 C C . ASP C 2 84 ? 35.928 97.541 106.349 1.00 29.78 111 ASP A C 1
ATOM 1209 O O . ASP C 2 84 ? 35.660 97.969 105.233 1.00 30.55 111 ASP A O 1
ATOM 1214 N N . GLU C 2 85 ? 35.091 96.689 106.974 1.00 27.72 112 GLU A N 1
ATOM 1215 C CA . GLU C 2 85 ? 33.884 96.206 106.303 1.00 25.56 112 GLU A CA 1
ATOM 1216 C C . GLU C 2 85 ? 32.776 97.255 106.325 1.00 28.04 112 GLU A C 1
ATOM 1217 O O . GLU C 2 85 ? 32.961 98.074 107.214 1.00 29.72 112 GLU A O 1
ATOM 1223 N N . PRO C 2 86 ? 31.700 97.262 105.422 1.00 31.00 113 PRO A N 1
ATOM 1224 C CA . PRO C 2 86 ? 30.389 97.986 105.484 1.00 34.10 113 PRO A CA 1
ATOM 1225 C C . PRO C 2 86 ? 29.211 97.255 104.753 1.00 37.04 113 PRO A C 1
ATOM 1226 O O . PRO C 2 86 ? 29.249 97.180 103.524 1.00 36.32 113 PRO A O 1
ATOM 1230 N N . PHE C 2 87 ? 28.162 96.749 105.495 1.00 40.53 114 PHE A N 1
ATOM 1231 C CA . PHE C 2 87 ? 27.009 95.941 105.020 1.00 43.22 114 PHE A CA 1
ATOM 1232 C C . PHE C 2 87 ? 26.656 96.182 103.574 1.00 45.22 114 PHE A C 1
ATOM 1233 O O . PHE C 2 87 ? 26.717 97.325 103.151 1.00 43.31 114 PHE A O 1
ATOM 1241 N N . ASP C 2 88 ? 26.367 95.141 102.783 1.00 48.77 115 ASP A N 1
ATOM 1242 C CA . ASP C 2 88 ? 26.094 95.366 101.356 1.00 51.86 115 ASP A CA 1
ATOM 1243 C C . ASP C 2 88 ? 27.341 95.728 100.475 1.00 52.49 115 ASP A C 1
ATOM 1244 O O . ASP C 2 88 ? 27.971 94.880 99.828 1.00 51.95 115 ASP A O 1
ATOM 1249 N N . LEU C 2 89 ? 27.760 96.993 100.610 1.00 51.69 116 LEU A N 1
ATOM 1250 C CA . LEU C 2 89 ? 28.617 97.886 99.838 1.00 49.90 116 LEU A CA 1
ATOM 1251 C C . LEU C 2 89 ? 30.125 97.888 99.515 1.00 50.00 116 LEU A C 1
ATOM 1252 O O . LEU C 2 89 ? 30.460 98.764 98.728 1.00 51.72 116 LEU A O 1
ATOM 1257 N N . LYS C 2 90 ? 31.090 97.141 100.057 1.00 49.33 117 LYS A N 1
ATOM 1258 C CA . LYS C 2 90 ? 32.499 97.379 99.648 1.00 49.34 117 LYS A CA 1
ATOM 1259 C C . LYS C 2 90 ? 32.954 98.833 99.878 1.00 50.25 117 LYS A C 1
ATOM 1260 O O . LYS C 2 90 ? 34.148 99.174 99.968 1.00 51.63 117 LYS A O 1
ATOM 1266 N N . SER D 2 3 ? 31.741 87.204 123.300 1.00 42.47 30 SER B N 1
ATOM 1267 C CA . SER D 2 3 ? 32.817 86.832 124.220 1.00 43.01 30 SER B CA 1
ATOM 1268 C C . SER D 2 3 ? 33.837 85.713 123.820 1.00 42.01 30 SER B C 1
ATOM 1269 O O . SER D 2 3 ? 34.915 85.586 124.415 1.00 41.91 30 SER B O 1
ATOM 1272 N N . ARG D 2 4 ? 33.549 84.925 122.762 1.00 39.06 31 ARG B N 1
ATOM 1273 C CA . ARG D 2 4 ? 34.368 83.796 122.309 1.00 34.24 31 ARG B CA 1
ATOM 1274 C C . ARG D 2 4 ? 35.723 84.181 121.765 1.00 28.41 31 ARG B C 1
ATOM 1275 O O . ARG D 2 4 ? 36.688 83.471 121.930 1.00 27.77 31 ARG B O 1
ATOM 1283 N N . THR D 2 5 ? 35.789 85.339 121.171 1.00 23.81 32 THR B N 1
ATOM 1284 C CA . THR D 2 5 ? 37.022 85.879 120.675 1.00 23.53 32 THR B CA 1
ATOM 1285 C C . THR D 2 5 ? 36.962 87.345 120.368 1.00 21.60 32 THR B C 1
ATOM 1286 O O . THR D 2 5 ? 36.337 87.803 119.408 1.00 21.40 32 THR B O 1
ATOM 1290 N N . ALA D 2 6 ? 37.707 88.035 121.189 1.00 17.93 33 ALA B N 1
ATOM 1291 C CA . ALA D 2 6 ? 37.792 89.438 121.121 1.00 16.70 33 ALA B CA 1
ATOM 1292 C C . ALA D 2 6 ? 38.995 89.851 120.266 1.00 18.23 33 ALA B C 1
ATOM 1293 O O . ALA D 2 6 ? 40.047 89.187 120.285 1.00 19.11 33 ALA B O 1
ATOM 1295 N N . CYS D 2 7 ? 38.782 90.926 119.469 1.00 17.49 34 CYS B N 1
ATOM 1296 C CA . CYS D 2 7 ? 39.682 91.495 118.457 1.00 15.99 34 CYS B CA 1
ATOM 1297 C C . CYS D 2 7 ? 40.996 92.046 118.926 1.00 13.93 34 CYS B C 1
ATOM 1298 O O . CYS D 2 7 ? 41.195 92.186 120.124 1.00 15.55 34 CYS B O 1
ATOM 1301 N N . LYS D 2 8 ? 41.852 92.386 117.941 1.00 12.60 35 LYS B N 1
ATOM 1302 C CA . LYS D 2 8 ? 43.173 92.976 118.116 1.00 11.07 35 LYS B CA 1
ATOM 1303 C C . LYS D 2 8 ? 42.931 94.143 118.978 1.00 11.62 35 LYS B C 1
ATOM 1304 O O . LYS D 2 8 ? 43.027 93.991 120.190 1.00 13.56 35 LYS B O 1
ATOM 1310 N N . ARG D 2 9 ? 42.464 95.228 118.386 1.00 12.14 36 ARG B N 1
ATOM 1311 C CA . ARG D 2 9 ? 42.121 96.358 119.215 1.00 12.93 36 ARG B CA 1
ATOM 1312 C C . ARG D 2 9 ? 41.515 96.057 120.585 1.00 13.85 36 ARG B C 1
ATOM 1313 O O . ARG D 2 9 ? 42.234 96.175 121.554 1.00 16.46 36 ARG B O 1
ATOM 1321 N N . CYS D 2 10 ? 40.308 95.534 120.773 1.00 13.64 37 CYS B N 1
ATOM 1322 C CA . CYS D 2 10 ? 39.964 95.305 122.175 1.00 13.12 37 CYS B CA 1
ATOM 1323 C C . CYS D 2 10 ? 40.926 94.502 123.028 1.00 12.93 37 CYS B C 1
ATOM 1324 O O . CYS D 2 10 ? 41.168 94.888 124.148 1.00 14.10 37 CYS B O 1
ATOM 1327 N N . ARG D 2 11 ? 41.512 93.438 122.532 1.00 11.75 38 ARG B N 1
ATOM 1328 C CA . ARG D 2 11 ? 42.362 92.669 123.421 1.00 15.56 38 ARG B CA 1
ATOM 1329 C C . ARG D 2 11 ? 43.509 93.506 123.921 1.00 14.46 38 ARG B C 1
ATOM 1330 O O . ARG D 2 11 ? 43.907 93.504 125.089 1.00 16.33 38 ARG B O 1
ATOM 1338 N N . LEU D 2 12 ? 44.038 94.291 123.033 1.00 10.01 39 LEU B N 1
ATOM 1339 C CA . LEU D 2 12 ? 45.110 95.092 123.523 1.00 7.69 39 LEU B CA 1
ATOM 1340 C C . LEU D 2 12 ? 44.576 96.235 124.348 1.00 7.86 39 LEU B C 1
ATOM 1341 O O . LEU D 2 12 ? 45.213 96.691 125.261 1.00 9.12 39 LEU B O 1
ATOM 1346 N N . LYS D 2 13 ? 43.422 96.751 124.024 1.00 7.63 40 LYS B N 1
ATOM 1347 C CA . LYS D 2 13 ? 42.897 97.836 124.802 1.00 9.80 40 LYS B CA 1
ATOM 1348 C C . LYS D 2 13 ? 42.463 97.332 126.179 1.00 11.51 40 LYS B C 1
ATOM 1349 O O . LYS D 2 13 ? 42.225 98.059 127.142 1.00 12.98 40 LYS B O 1
ATOM 1355 N N . LYS D 2 14 ? 42.352 96.027 126.256 1.00 11.77 41 LYS B N 1
ATOM 1356 C CA . LYS D 2 14 ? 41.927 95.356 127.469 1.00 10.71 41 LYS B CA 1
ATOM 1357 C C . LYS D 2 14 ? 40.533 95.786 127.874 1.00 7.84 41 LYS B C 1
ATOM 1358 O O . LYS D 2 14 ? 40.310 96.133 129.015 1.00 9.42 41 LYS B O 1
ATOM 1364 N N . ILE D 2 15 ? 39.590 95.712 126.949 1.00 4.38 42 ILE B N 1
ATOM 1365 C CA . ILE D 2 15 ? 38.281 96.224 127.164 1.00 6.00 42 ILE B CA 1
ATOM 1366 C C . ILE D 2 15 ? 37.195 95.416 126.486 1.00 6.17 42 ILE B C 1
ATOM 1367 O O . ILE D 2 15 ? 37.431 94.685 125.559 1.00 7.99 42 ILE B O 1
ATOM 1372 N N . LYS D 2 16 ? 36.011 95.406 127.012 1.00 6.16 43 LYS B N 1
ATOM 1373 C CA . LYS D 2 16 ? 35.085 94.433 126.486 1.00 8.65 43 LYS B CA 1
ATOM 1374 C C . LYS D 2 16 ? 34.763 94.430 125.017 1.00 9.72 43 LYS B C 1
ATOM 1375 O O . LYS D 2 16 ? 34.275 95.446 124.586 1.00 11.31 43 LYS B O 1
ATOM 1381 N N . CYS D 2 17 ? 34.839 93.284 124.323 1.00 13.25 44 CYS B N 1
ATOM 1382 C CA . CYS D 2 17 ? 34.550 93.204 122.875 1.00 19.47 44 CYS B CA 1
ATOM 1383 C C . CYS D 2 17 ? 33.237 92.566 122.439 1.00 22.72 44 CYS B C 1
ATOM 1384 O O . CYS D 2 17 ? 33.031 91.355 122.364 1.00 24.16 44 CYS B O 1
ATOM 1387 N N . ASP D 2 18 ? 32.372 93.422 121.962 1.00 25.38 45 ASP B N 1
ATOM 1388 C CA . ASP D 2 18 ? 31.089 92.955 121.575 1.00 25.88 45 ASP B CA 1
ATOM 1389 C C . ASP D 2 18 ? 31.025 91.896 120.515 1.00 29.11 45 ASP B C 1
ATOM 1390 O O . ASP D 2 18 ? 29.927 91.597 120.090 1.00 31.59 45 ASP B O 1
ATOM 1395 N N . GLN D 2 19 ? 32.108 91.309 120.080 1.00 31.57 46 GLN B N 1
ATOM 1396 C CA . GLN D 2 19 ? 31.952 90.183 119.173 1.00 37.11 46 GLN B CA 1
ATOM 1397 C C . GLN D 2 19 ? 30.913 90.176 118.027 1.00 36.57 46 GLN B C 1
ATOM 1398 O O . GLN D 2 19 ? 30.022 89.306 117.968 1.00 35.99 46 GLN B O 1
ATOM 1404 N N . GLU D 2 20 ? 31.077 91.073 117.053 1.00 34.07 47 GLU B N 1
ATOM 1405 C CA . GLU D 2 20 ? 30.167 91.045 115.951 1.00 32.03 47 GLU B CA 1
ATOM 1406 C C . GLU D 2 20 ? 30.791 90.908 114.599 1.00 29.56 47 GLU B C 1
ATOM 1407 O O . GLU D 2 20 ? 31.871 91.429 114.319 1.00 30.78 47 GLU B O 1
ATOM 1413 N N . PHE D 2 21 ? 30.019 90.249 113.753 1.00 23.87 48 PHE B N 1
ATOM 1414 C CA . PHE D 2 21 ? 30.435 89.948 112.422 1.00 19.85 48 PHE B CA 1
ATOM 1415 C C . PHE D 2 21 ? 29.963 90.875 111.359 1.00 18.22 48 PHE B C 1
ATOM 1416 O O . PHE D 2 21 ? 28.766 91.110 111.212 1.00 18.86 48 PHE B O 1
ATOM 1424 N N . PRO D 2 22 ? 30.901 91.352 110.575 1.00 15.95 49 PRO B N 1
ATOM 1425 C CA . PRO D 2 22 ? 32.267 90.957 110.604 1.00 15.93 49 PRO B CA 1
ATOM 1426 C C . PRO D 2 22 ? 33.259 91.882 111.267 1.00 17.94 49 PRO B C 1
ATOM 1427 O O . PRO D 2 22 ? 34.428 91.876 110.879 1.00 19.15 49 PRO B O 1
ATOM 1431 N N . SER D 2 23 ? 32.863 92.777 112.130 1.00 18.78 50 SER B N 1
ATOM 1432 C CA . SER D 2 23 ? 33.867 93.658 112.746 1.00 20.00 50 SER B CA 1
ATOM 1433 C C . SER D 2 23 ? 33.030 94.290 113.812 1.00 20.95 50 SER B C 1
ATOM 1434 O O . SER D 2 23 ? 32.025 94.900 113.490 1.00 21.45 50 SER B O 1
ATOM 1437 N N . CYS D 2 24 ? 33.333 93.950 115.048 1.00 21.89 51 CYS B N 1
ATOM 1438 C CA . CYS D 2 24 ? 32.591 94.374 116.214 1.00 24.68 51 CYS B CA 1
ATOM 1439 C C . CYS D 2 24 ? 32.324 95.873 116.274 1.00 28.87 51 CYS B C 1
ATOM 1440 O O . CYS D 2 24 ? 33.245 96.655 116.067 1.00 32.26 51 CYS B O 1
ATOM 1443 N N . LYS D 2 25 ? 31.110 96.264 116.690 1.00 31.33 52 LYS B N 1
ATOM 1444 C CA . LYS D 2 25 ? 30.709 97.663 116.799 1.00 33.23 52 LYS B CA 1
ATOM 1445 C C . LYS D 2 25 ? 31.742 98.634 117.306 1.00 33.29 52 LYS B C 1
ATOM 1446 O O . LYS D 2 25 ? 31.787 99.768 116.828 1.00 34.63 52 LYS B O 1
ATOM 1452 N N . ARG D 2 26 ? 32.472 98.262 118.341 1.00 31.50 53 ARG B N 1
ATOM 1453 C CA . ARG D 2 26 ? 33.416 99.213 118.830 1.00 29.73 53 ARG B CA 1
ATOM 1454 C C . ARG D 2 26 ? 34.281 99.702 117.682 1.00 28.89 53 ARG B C 1
ATOM 1455 O O . ARG D 2 26 ? 34.095 100.825 117.229 1.00 30.56 53 ARG B O 1
ATOM 1463 N N . CYS D 2 27 ? 35.010 98.804 117.031 1.00 27.19 54 CYS B N 1
ATOM 1464 C CA . CYS D 2 27 ? 35.786 99.136 115.832 1.00 26.28 54 CYS B CA 1
ATOM 1465 C C . CYS D 2 27 ? 34.963 99.672 114.641 1.00 27.98 54 CYS B C 1
ATOM 1466 O O . CYS D 2 27 ? 35.471 100.391 113.773 1.00 27.98 54 CYS B O 1
ATOM 1469 N N . ALA D 2 28 ? 33.699 99.270 114.533 1.00 28.78 55 ALA B N 1
ATOM 1470 C CA . ALA D 2 28 ? 32.885 99.740 113.436 1.00 29.44 55 ALA B CA 1
ATOM 1471 C C . ALA D 2 28 ? 32.693 101.202 113.607 1.00 28.73 55 ALA B C 1
ATOM 1472 O O . ALA D 2 28 ? 32.912 101.966 112.686 1.00 27.96 55 ALA B O 1
ATOM 1474 N N . LYS D 2 29 ? 32.179 101.522 114.776 1.00 29.23 56 LYS B N 1
ATOM 1475 C CA . LYS D 2 29 ? 31.909 102.883 115.127 1.00 31.29 56 LYS B CA 1
ATOM 1476 C C . LYS D 2 29 ? 33.096 103.710 114.686 1.00 29.20 56 LYS B C 1
ATOM 1477 O O . LYS D 2 29 ? 33.109 104.499 113.768 1.00 29.96 56 LYS B O 1
ATOM 1483 N N . LEU D 2 30 ? 34.186 103.474 115.297 1.00 25.80 57 LEU B N 1
ATOM 1484 C CA . LEU D 2 30 ? 35.315 104.242 114.931 1.00 23.59 57 LEU B CA 1
ATOM 1485 C C . LEU D 2 30 ? 35.831 103.995 113.513 1.00 24.36 57 LEU B C 1
ATOM 1486 O O . LEU D 2 30 ? 36.755 104.674 113.100 1.00 25.82 57 LEU B O 1
ATOM 1491 N N . GLU D 2 31 ? 35.381 102.997 112.772 1.00 25.73 58 GLU B N 1
ATOM 1492 C CA . GLU D 2 31 ? 35.972 102.800 111.452 1.00 28.53 58 GLU B CA 1
ATOM 1493 C C . GLU D 2 31 ? 37.439 102.417 111.396 1.00 25.50 58 GLU B C 1
ATOM 1494 O O . GLU D 2 31 ? 38.154 102.854 110.492 1.00 25.13 58 GLU B O 1
ATOM 1500 N N . VAL D 2 32 ? 37.901 101.637 112.346 1.00 21.40 59 VAL B N 1
ATOM 1501 C CA . VAL D 2 32 ? 39.250 101.138 112.345 1.00 16.29 59 VAL B CA 1
ATOM 1502 C C . VAL D 2 32 ? 39.035 99.670 111.957 1.00 12.24 59 VAL B C 1
ATOM 1503 O O . VAL D 2 32 ? 38.048 99.089 112.399 1.00 11.18 59 VAL B O 1
ATOM 1507 N N . PRO D 2 33 ? 39.748 99.160 110.945 1.00 8.03 60 PRO B N 1
ATOM 1508 C CA . PRO D 2 33 ? 39.416 97.854 110.395 1.00 6.69 60 PRO B CA 1
ATOM 1509 C C . PRO D 2 33 ? 39.311 96.920 111.522 1.00 7.18 60 PRO B C 1
ATOM 1510 O O . PRO D 2 33 ? 40.113 97.102 112.413 1.00 9.58 60 PRO B O 1
ATOM 1514 N N . CYS D 2 34 ? 38.401 95.966 111.530 1.00 6.31 61 CYS B N 1
ATOM 1515 C CA . CYS D 2 34 ? 38.439 95.135 112.713 1.00 8.67 61 CYS B CA 1
ATOM 1516 C C . CYS D 2 34 ? 38.950 93.750 112.413 1.00 7.29 61 CYS B C 1
ATOM 1517 O O . CYS D 2 34 ? 38.351 93.103 111.555 1.00 8.56 61 CYS B O 1
ATOM 1520 N N . VAL D 2 35 ? 40.094 93.351 113.023 1.00 5.51 62 VAL B N 1
ATOM 1521 C CA . VAL D 2 35 ? 40.705 92.054 112.738 1.00 5.91 62 VAL B CA 1
ATOM 1522 C C . VAL D 2 35 ? 41.069 91.236 113.953 1.00 6.61 62 VAL B C 1
ATOM 1523 O O . VAL D 2 35 ? 41.313 91.709 115.023 1.00 7.56 62 VAL B O 1
ATOM 1527 N N . SER D 2 36 ? 41.232 89.965 113.769 1.00 8.71 63 SER B N 1
ATOM 1528 C CA . SER D 2 36 ? 41.578 89.228 114.921 1.00 10.69 63 SER B CA 1
ATOM 1529 C C . SER D 2 36 ? 43.073 89.113 115.062 1.00 11.26 63 SER B C 1
ATOM 1530 O O . SER D 2 36 ? 43.807 89.648 114.241 1.00 8.97 63 SER B O 1
ATOM 1533 N N . LEU D 2 37 ? 43.555 88.439 116.089 1.00 13.85 64 LEU B N 1
ATOM 1534 C CA . LEU D 2 37 ? 44.991 88.412 116.225 1.00 19.66 64 LEU B CA 1
ATOM 1535 C C . LEU D 2 37 ? 45.494 87.051 116.605 1.00 24.72 64 LEU B C 1
ATOM 1536 O O . LEU D 2 37 ? 45.009 86.529 117.594 1.00 27.38 64 LEU B O 1
ATOM 1541 N N . ASP D 2 38 ? 46.470 86.535 115.840 1.00 30.53 65 ASP B N 1
ATOM 1542 C CA . ASP D 2 38 ? 47.101 85.220 115.970 1.00 34.05 65 ASP B CA 1
ATOM 1543 C C . ASP D 2 38 ? 48.056 85.134 117.144 1.00 37.24 65 ASP B C 1
ATOM 1544 O O . ASP D 2 38 ? 49.170 85.663 117.064 1.00 37.29 65 ASP B O 1
ATOM 1549 N N . PRO D 2 39 ? 47.607 84.441 118.210 1.00 39.50 66 PRO B N 1
ATOM 1550 C CA . PRO D 2 39 ? 48.334 84.362 119.470 1.00 40.27 66 PRO B CA 1
ATOM 1551 C C . PRO D 2 39 ? 49.715 83.724 119.330 1.00 40.55 66 PRO B C 1
ATOM 1552 O O . PRO D 2 39 ? 50.692 84.172 119.939 1.00 41.18 66 PRO B O 1
ATOM 1556 N N . ALA D 2 40 ? 49.779 82.715 118.462 1.00 40.22 67 ALA B N 1
ATOM 1557 C CA . ALA D 2 40 ? 51.005 82.013 118.139 1.00 40.76 67 ALA B CA 1
ATOM 1558 C C . ALA D 2 40 ? 52.030 82.878 117.388 1.00 41.27 67 ALA B C 1
ATOM 1559 O O . ALA D 2 40 ? 53.163 83.005 117.845 1.00 41.87 67 ALA B O 1
ATOM 1561 N N . THR D 2 41 ? 51.641 83.455 116.228 1.00 41.19 68 THR B N 1
ATOM 1562 C CA . THR D 2 41 ? 52.508 84.268 115.348 1.00 39.42 68 THR B CA 1
ATOM 1563 C C . THR D 2 41 ? 52.675 85.708 115.778 1.00 38.47 68 THR B C 1
ATOM 1564 O O . THR D 2 41 ? 53.670 86.342 115.427 1.00 38.35 68 THR B O 1
ATOM 1568 N N . GLY D 2 42 ? 51.594 86.224 116.365 1.00 37.72 69 GLY B N 1
ATOM 1569 C CA . GLY D 2 42 ? 51.441 87.613 116.758 1.00 36.80 69 GLY B CA 1
ATOM 1570 C C . GLY D 2 42 ? 50.969 88.512 115.597 1.00 36.25 69 GLY B C 1
ATOM 1571 O O . GLY D 2 42 ? 50.749 89.712 115.806 1.00 37.06 69 GLY B O 1
ATOM 1572 N N . LYS D 2 43 ? 50.806 87.943 114.385 1.00 32.97 70 LYS B N 1
ATOM 1573 C CA . LYS D 2 43 ? 50.441 88.658 113.170 1.00 30.53 70 LYS B CA 1
ATOM 1574 C C . LYS D 2 43 ? 48.968 89.099 113.113 1.00 26.07 70 LYS B C 1
ATOM 1575 O O . LYS D 2 43 ? 48.125 88.473 113.727 1.00 26.82 70 LYS B O 1
ATOM 1581 N N . ASP D 2 44 ? 48.583 90.154 112.398 1.00 16.97 71 ASP B N 1
ATOM 1582 C CA . ASP D 2 44 ? 47.185 90.466 112.401 1.00 13.10 71 ASP B CA 1
ATOM 1583 C C . ASP D 2 44 ? 46.507 89.440 111.582 1.00 10.09 71 ASP B C 1
ATOM 1584 O O . ASP D 2 44 ? 47.209 89.023 110.694 1.00 11.22 71 ASP B O 1
ATOM 1589 N N . VAL D 2 45 ? 45.197 89.154 111.734 1.00 6.15 72 VAL B N 1
ATOM 1590 C CA . VAL D 2 45 ? 44.538 88.045 110.994 1.00 3.62 72 VAL B CA 1
ATOM 1591 C C . VAL D 2 45 ? 43.037 88.106 111.156 1.00 3.63 72 VAL B C 1
ATOM 1592 O O . VAL D 2 45 ? 42.596 88.494 112.214 1.00 6.24 72 VAL B O 1
ATOM 1596 N N . PRO D 2 46 ? 42.245 87.817 110.181 1.00 2.12 73 PRO B N 1
ATOM 1597 C CA . PRO D 2 46 ? 40.884 88.168 110.077 1.00 2.64 73 PRO B CA 1
ATOM 1598 C C . PRO D 2 46 ? 40.026 87.450 111.020 1.00 2.42 73 PRO B C 1
ATOM 1599 O O . PRO D 2 46 ? 40.254 86.266 111.235 1.00 2.03 73 PRO B O 1
ATOM 1603 N N . ARG D 2 47 ? 39.082 88.213 111.560 1.00 2.75 74 ARG B N 1
ATOM 1604 C CA . ARG D 2 47 ? 38.107 87.688 112.466 1.00 3.04 74 ARG B CA 1
ATOM 1605 C C . ARG D 2 47 ? 37.567 86.374 111.885 1.00 4.61 74 ARG B C 1
ATOM 1606 O O . ARG D 2 47 ? 37.104 85.530 112.627 1.00 4.80 74 ARG B O 1
ATOM 1614 N N . SER D 2 48 ? 37.565 86.151 110.562 1.00 6.86 75 SER B N 1
ATOM 1615 C CA . SER D 2 48 ? 37.112 84.837 110.127 1.00 11.64 75 SER B CA 1
ATOM 1616 C C . SER D 2 48 ? 37.656 84.247 108.834 1.00 14.94 75 SER B C 1
ATOM 1617 O O . SER D 2 48 ? 37.090 84.492 107.765 1.00 18.24 75 SER B O 1
ATOM 1620 N N . TYR D 2 49 ? 38.603 83.307 108.967 1.00 14.52 76 TYR B N 1
ATOM 1621 C CA . TYR D 2 49 ? 39.143 82.599 107.838 1.00 11.76 76 TYR B CA 1
ATOM 1622 C C . TYR D 2 49 ? 38.136 82.209 106.783 1.00 10.98 76 TYR B C 1
ATOM 1623 O O . TYR D 2 49 ? 38.220 82.750 105.696 1.00 13.21 76 TYR B O 1
ATOM 1632 N N . VAL D 2 50 ? 37.184 81.318 107.012 1.00 9.33 77 VAL B N 1
ATOM 1633 C CA . VAL D 2 50 ? 36.321 81.016 105.868 1.00 7.97 77 VAL B CA 1
ATOM 1634 C C . VAL D 2 50 ? 35.644 82.231 105.396 1.00 6.32 77 VAL B C 1
ATOM 1635 O O . VAL D 2 50 ? 35.527 82.422 104.188 1.00 6.07 77 VAL B O 1
ATOM 1639 N N . PHE D 2 51 ? 35.229 83.032 106.334 1.00 5.86 78 PHE B N 1
ATOM 1640 C CA . PHE D 2 51 ? 34.652 84.184 105.768 1.00 9.23 78 PHE B CA 1
ATOM 1641 C C . PHE D 2 51 ? 35.641 84.905 104.897 1.00 6.87 78 PHE B C 1
ATOM 1642 O O . PHE D 2 51 ? 35.283 85.551 103.966 1.00 5.22 78 PHE B O 1
ATOM 1650 N N . PHE D 2 52 ? 36.920 84.798 105.158 1.00 7.66 79 PHE B N 1
ATOM 1651 C CA . PHE D 2 52 ? 37.850 85.565 104.332 1.00 9.89 79 PHE B CA 1
ATOM 1652 C C . PHE D 2 52 ? 38.111 84.864 103.025 1.00 11.33 79 PHE B C 1
ATOM 1653 O O . PHE D 2 52 ? 38.439 85.399 101.970 1.00 13.62 79 PHE B O 1
ATOM 1661 N N . LEU D 2 53 ? 37.995 83.596 103.123 1.00 9.99 80 LEU B N 1
ATOM 1662 C CA . LEU D 2 53 ? 38.283 82.928 101.930 1.00 9.97 80 LEU B CA 1
ATOM 1663 C C . LEU D 2 53 ? 37.109 83.148 100.986 1.00 11.22 80 LEU B C 1
ATOM 1664 O O . LEU D 2 53 ? 37.238 83.747 99.916 1.00 9.97 80 LEU B O 1
ATOM 1669 N N . GLU D 2 54 ? 35.936 82.751 101.446 1.00 12.69 81 GLU B N 1
ATOM 1670 C CA . GLU D 2 54 ? 34.770 82.920 100.640 1.00 15.76 81 GLU B CA 1
ATOM 1671 C C . GLU D 2 54 ? 34.746 84.295 100.043 1.00 16.95 81 GLU B C 1
ATOM 1672 O O . GLU D 2 54 ? 34.444 84.444 98.887 1.00 18.64 81 GLU B O 1
ATOM 1678 N N . ASP D 2 55 ? 35.266 85.274 100.759 1.00 19.29 82 ASP B N 1
ATOM 1679 C CA . ASP D 2 55 ? 35.278 86.609 100.196 1.00 20.90 82 ASP B CA 1
ATOM 1680 C C . ASP D 2 55 ? 36.336 86.769 99.159 1.00 20.76 82 ASP B C 1
ATOM 1681 O O . ASP D 2 55 ? 36.166 87.448 98.159 1.00 22.28 82 ASP B O 1
ATOM 1686 N N . ARG D 2 56 ? 37.469 86.213 99.471 1.00 20.37 83 ARG B N 1
ATOM 1687 C CA . ARG D 2 56 ? 38.555 86.355 98.567 1.00 22.25 83 ARG B CA 1
ATOM 1688 C C . ARG D 2 56 ? 38.217 85.803 97.203 1.00 23.90 83 ARG B C 1
ATOM 1689 O O . ARG D 2 56 ? 38.260 86.538 96.221 1.00 23.67 83 ARG B O 1
ATOM 1697 N N . LEU D 2 57 ? 37.890 84.506 97.143 1.00 24.83 84 LEU B N 1
ATOM 1698 C CA . LEU D 2 57 ? 37.563 83.911 95.861 1.00 25.31 84 LEU B CA 1
ATOM 1699 C C . LEU D 2 57 ? 36.501 84.700 95.148 1.00 26.54 84 LEU B C 1
ATOM 1700 O O . LEU D 2 57 ? 36.397 84.580 93.939 1.00 29.21 84 LEU B O 1
ATOM 1705 N N . ALA D 2 58 ? 35.552 85.288 95.844 1.00 26.67 85 ALA B N 1
ATOM 1706 C CA . ALA D 2 58 ? 34.523 85.911 95.054 1.00 27.91 85 ALA B CA 1
ATOM 1707 C C . ALA D 2 58 ? 35.129 86.935 94.126 1.00 28.52 85 ALA B C 1
ATOM 1708 O O . ALA D 2 58 ? 35.047 86.860 92.902 1.00 30.84 85 ALA B O 1
ATOM 1710 N N . VAL D 2 59 ? 35.820 87.855 94.744 1.00 27.56 86 VAL B N 1
ATOM 1711 C CA . VAL D 2 59 ? 36.496 88.885 94.025 1.00 26.20 86 VAL B CA 1
ATOM 1712 C C . VAL D 2 59 ? 37.470 88.306 93.009 1.00 24.30 86 VAL B C 1
ATOM 1713 O O . VAL D 2 59 ? 37.494 88.736 91.871 1.00 21.88 86 VAL B O 1
ATOM 1717 N N . MET D 2 60 ? 38.222 87.280 93.391 1.00 24.77 87 MET B N 1
ATOM 1718 C CA . MET D 2 60 ? 39.069 86.626 92.417 1.00 26.99 87 MET B CA 1
ATOM 1719 C C . MET D 2 60 ? 38.186 86.232 91.231 1.00 29.90 87 MET B C 1
ATOM 1720 O O . MET D 2 60 ? 38.479 86.490 90.065 1.00 32.69 87 MET B O 1
ATOM 1725 N N . MET D 2 61 ? 37.059 85.600 91.507 1.00 29.76 88 MET B N 1
ATOM 1726 C CA . MET D 2 61 ? 36.220 85.179 90.421 1.00 28.78 88 MET B CA 1
ATOM 1727 C C . MET D 2 61 ? 35.750 86.306 89.545 1.00 27.38 88 MET B C 1
ATOM 1728 O O . MET D 2 61 ? 35.948 86.276 88.341 1.00 26.43 88 MET B O 1
ATOM 1733 N N . ARG D 2 62 ? 35.187 87.321 90.160 1.00 25.57 89 ARG B N 1
ATOM 1734 C CA . ARG D 2 62 ? 34.717 88.408 89.361 1.00 25.19 89 ARG B CA 1
ATOM 1735 C C . ARG D 2 62 ? 35.781 88.937 88.467 1.00 23.62 89 ARG B C 1
ATOM 1736 O O . ARG D 2 62 ? 35.529 89.272 87.330 1.00 24.15 89 ARG B O 1
ATOM 1744 N N . VAL D 2 63 ? 36.967 89.039 88.985 1.00 22.00 90 VAL B N 1
ATOM 1745 C CA . VAL D 2 63 ? 37.998 89.568 88.148 1.00 21.20 90 VAL B CA 1
ATOM 1746 C C . VAL D 2 63 ? 38.236 88.592 87.027 1.00 21.29 90 VAL B C 1
ATOM 1747 O O . VAL D 2 63 ? 38.309 88.956 85.863 1.00 20.41 90 VAL B O 1
ATOM 1751 N N . LEU D 2 64 ? 38.343 87.337 87.380 1.00 22.82 91 LEU B N 1
ATOM 1752 C CA . LEU D 2 64 ? 38.581 86.400 86.320 1.00 25.82 91 LEU B CA 1
ATOM 1753 C C . LEU D 2 64 ? 37.528 86.521 85.216 1.00 26.09 91 LEU B C 1
ATOM 1754 O O . LEU D 2 64 ? 37.884 86.681 84.051 1.00 26.76 91 LEU B O 1
ATOM 1759 N N . LYS D 2 65 ? 36.246 86.587 85.594 1.00 25.38 92 LYS B N 1
ATOM 1760 C CA . LYS D 2 65 ? 35.190 86.773 84.625 1.00 24.33 92 LYS B CA 1
ATOM 1761 C C . LYS D 2 65 ? 35.527 87.944 83.695 1.00 25.27 92 LYS B C 1
ATOM 1762 O O . LYS D 2 65 ? 35.852 87.694 82.543 1.00 25.24 92 LYS B O 1
ATOM 1768 N N . GLU D 2 66 ? 35.704 89.182 84.176 1.00 25.50 93 GLU B N 1
ATOM 1769 C CA . GLU D 2 66 ? 36.128 90.243 83.269 1.00 25.16 93 GLU B CA 1
ATOM 1770 C C . GLU D 2 66 ? 37.346 89.954 82.434 1.00 26.32 93 GLU B C 1
ATOM 1771 O O . GLU D 2 66 ? 37.704 90.788 81.611 1.00 28.84 93 GLU B O 1
ATOM 1777 N N . TYR D 2 67 ? 38.034 88.844 82.675 1.00 25.75 94 TYR B N 1
ATOM 1778 C CA . TYR D 2 67 ? 39.175 88.537 81.832 1.00 26.04 94 TYR B CA 1
ATOM 1779 C C . TYR D 2 67 ? 38.829 87.356 80.971 1.00 27.21 94 TYR B C 1
ATOM 1780 O O . TYR D 2 67 ? 39.717 86.764 80.372 1.00 27.04 94 TYR B O 1
ATOM 1789 N N . GLY D 2 68 ? 37.557 86.959 81.019 1.00 29.45 95 GLY B N 1
ATOM 1790 C CA . GLY D 2 68 ? 37.020 85.869 80.200 1.00 33.83 95 GLY B CA 1
ATOM 1791 C C . GLY D 2 68 ? 36.814 84.445 80.764 1.00 36.15 95 GLY B C 1
ATOM 1792 O O . GLY D 2 68 ? 36.044 83.681 80.188 1.00 36.32 95 GLY B O 1
ATOM 1793 N N . VAL D 2 69 ? 37.458 84.086 81.881 1.00 38.13 96 VAL B N 1
ATOM 1794 C CA . VAL D 2 69 ? 37.528 82.736 82.443 1.00 39.03 96 VAL B CA 1
ATOM 1795 C C . VAL D 2 69 ? 36.412 82.136 83.294 1.00 39.74 96 VAL B C 1
ATOM 1796 O O . VAL D 2 69 ? 35.253 82.379 82.998 1.00 38.48 96 VAL B O 1
ATOM 1800 N N . ASP D 2 70 ? 36.759 81.317 84.309 1.00 43.76 97 ASP B N 1
ATOM 1801 C CA . ASP D 2 70 ? 35.733 80.677 85.129 1.00 48.19 97 ASP B CA 1
ATOM 1802 C C . ASP D 2 70 ? 36.175 79.966 86.423 1.00 51.24 97 ASP B C 1
ATOM 1803 O O . ASP D 2 70 ? 36.889 80.503 87.291 1.00 48.87 97 ASP B O 1
ATOM 1808 N N . PRO D 2 71 ? 35.489 78.807 86.583 1.00 55.52 98 PRO B N 1
ATOM 1809 C CA . PRO D 2 71 ? 35.719 77.676 87.497 1.00 58.20 98 PRO B CA 1
ATOM 1810 C C . PRO D 2 71 ? 36.750 76.710 86.845 1.00 59.91 98 PRO B C 1
ATOM 1811 O O . PRO D 2 71 ? 36.408 75.573 86.287 1.00 60.08 98 PRO B O 1
ATOM 1815 N N . THR D 2 72 ? 38.040 77.216 87.015 1.00 60.68 99 THR B N 1
ATOM 1816 C CA . THR D 2 72 ? 39.291 76.644 86.377 1.00 61.87 99 THR B CA 1
ATOM 1817 C C . THR D 2 72 ? 39.890 75.212 86.655 1.00 62.41 99 THR B C 1
ATOM 1818 O O . THR D 2 72 ? 40.075 74.720 87.787 1.00 63.66 99 THR B O 1
#

Nearest PDB structures (foldseek):
  1pyi-assembly1_A  TM=1.011E+00  e=9.634E-17  Saccharomyces cerevisiae
  1pyi-assembly1_B  TM=6.024E-01  e=3.188E-09  Saccharomyces cerevisiae
  3coq-assembly1_B  TM=5.468E-01  e=1.908E-01  Saccharomyces cerevisiae
  1kjk-assembly1_A  TM=3.480E-01  e=4.498E+00  Lambdavirus lambda
  1pyi-assembly1_B  TM=1.014E+00  e=1.342E-11  Saccharomyces cerevisiae

Radius of gyration: 17.17 Å; Cα contacts (8 Å, |Δi|>4): 260; chains: 2; bounding box: 26×47×47 Å

Solvent-accessible surface area: 9955 Å² total; per-residue (Å²): 116,132,53,25,0,86,71,1,96,134,102,177,54,151,17,40,74,82,82,63,30,0,116,73,0,49,143,97,165,63,105,7,30,14,22,8,56,23,44,38,141,84,17,57,0,47,78,12,103,88,7,60,71,57,20,60,45,0,77,180,12,0,138,111,85,62,41,72,112,31,155,22,67,8,10,68,34,35,129,48,118,43,30,44,164,139,111,121,138,122,26,29,1,51,59,1,104,108,105,185,69,156,10,53,33,110,48,23,19,0,145,70,1,51,166,93,136,48,18,2,3,13,26,38,110,99,101,50,112,6,48,17,10,6,108,16,61,27,2,70,17,29,13,33,10,1,51,131,39,0,89,152,98,70,36,67,87,73

Foldseek 3Di:
DVWAFPVCVVVVHDFQPDPLGTVVCVVVPHFTWTQDPVVRHIHGSNNVVVVVVVVVVVQVVCVVVPHHDDDDAPDDDPPDDYHDPPDD/DVFAWPVCVVVVDDFPDDPQATVVCVVVVDGTFHADPVVRDTHGPDDVVVVVVVVVVVAVVVVVVPDHPD